Protein AF-A0A068NMD2-F1 (afdb_monomer_lite)

Sequence (84 aa):
MRKGVFINVMVVVGAVVAGIAASQRPWHVLREQRDRTSDQVAAMRRSEARREELLRQEIRSKSSIGIEERARGEGWLPPGEKRL

Secondary structure (DSSP, 8-state):
--HHHHHHHHHHHHHHHHHHHHHHHHHHHHHHHHHHHHHHHHHHHHHHHHHHHHHHHHHHHHSHHHHHHHHHHTT---TT----

pLDDT: mean 86.29, std 7.77, range [57.66, 95.25]

Radius of gyration: 34.84 Å; chains: 1; bounding box: 68×18×99 Å

Organism: NCBI:txid661478

Foldseek 3Di:
DPPVVVVVVVVVVVVVVVVVVVVVVVVVVVVVVVVVVVVVVVVVVVVVVVVVVVVVVVCCCPDPVNVVVVCVVVVDDPVPDDDD

Structure (mmCIF, N/CA/C/O backbone):
data_AF-A0A068NMD2-F1
#
_entry.id   AF-A0A068NMD2-F1
#
loop_
_atom_site.group_PDB
_atom_site.id
_atom_site.type_symbol
_atom_site.label_atom_id
_atom_site.label_alt_id
_atom_site.label_comp_id
_atom_site.label_asym_id
_atom_site.label_entity_id
_atom_site.label_seq_id
_atom_site.pdbx_PDB_ins_code
_atom_site.Cartn_x
_atom_site.Cartn_y
_atom_site.Cartn_z
_atom_site.occupancy
_atom_site.B_iso_or_equiv
_atom_site.auth_seq_id
_atom_site.auth_comp_id
_atom_site.auth_asym_id
_ato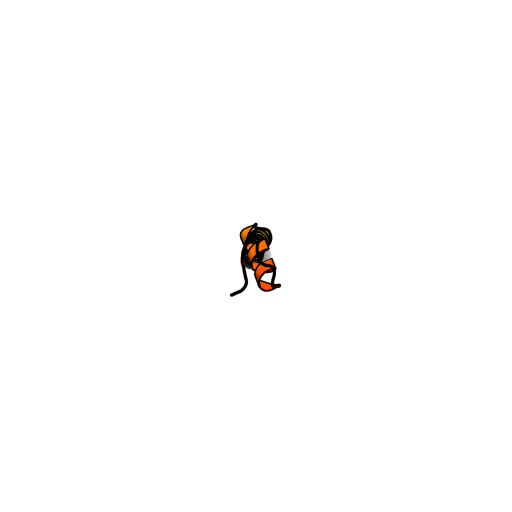m_site.auth_atom_id
_atom_site.pdbx_PDB_model_num
ATOM 1 N N . MET A 1 1 ? 25.199 0.415 -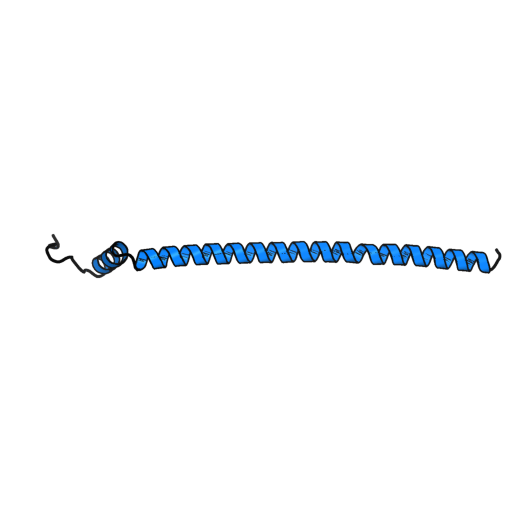53.867 1.00 57.66 1 MET A N 1
ATOM 2 C CA . MET A 1 1 ? 25.030 1.083 -52.553 1.00 57.66 1 MET A CA 1
ATOM 3 C C . MET A 1 1 ? 26.396 1.270 -51.902 1.00 57.66 1 MET A C 1
ATOM 5 O O . MET A 1 1 ? 27.123 0.295 -51.768 1.00 57.66 1 MET A O 1
ATOM 9 N N . ARG A 1 2 ? 26.785 2.501 -51.539 1.00 74.06 2 ARG A N 1
ATOM 10 C CA . ARG A 1 2 ? 28.038 2.754 -50.800 1.00 74.06 2 ARG A CA 1
ATOM 11 C C . ARG A 1 2 ? 27.919 2.128 -49.405 1.00 74.06 2 ARG A C 1
ATOM 13 O O . ARG A 1 2 ? 26.955 2.424 -48.705 1.00 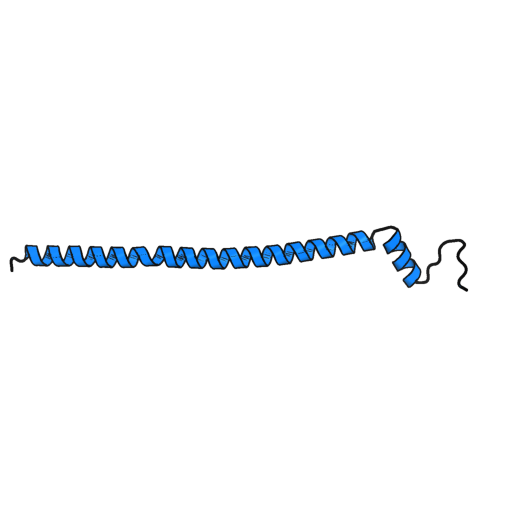74.06 2 ARG A O 1
ATOM 20 N N . LYS A 1 3 ? 28.883 1.289 -49.003 1.00 75.31 3 LYS A N 1
ATOM 21 C CA . LYS A 1 3 ? 28.885 0.535 -47.728 1.00 75.31 3 LYS A CA 1
ATOM 22 C C . LYS A 1 3 ? 28.544 1.396 -46.495 1.00 75.31 3 LYS A C 1
ATOM 24 O O . LYS A 1 3 ? 27.850 0.922 -45.605 1.00 75.31 3 LYS A O 1
ATOM 29 N N . GLY A 1 4 ? 28.938 2.673 -46.482 1.00 80.38 4 GLY A N 1
ATOM 30 C CA . GLY A 1 4 ? 28.615 3.607 -45.393 1.00 80.38 4 GLY A CA 1
ATOM 31 C C . GLY A 1 4 ? 27.121 3.926 -45.231 1.00 80.38 4 GLY A C 1
ATOM 32 O O . GLY A 1 4 ? 26.657 4.106 -44.112 1.00 80.38 4 GLY A O 1
ATOM 33 N N . VAL A 1 5 ? 26.339 3.924 -46.316 1.00 86.25 5 VAL A N 1
ATOM 34 C CA . VAL A 1 5 ? 24.885 4.171 -46.244 1.00 86.25 5 VAL A CA 1
ATOM 35 C C . VAL A 1 5 ? 24.174 2.999 -45.569 1.00 86.25 5 VAL A C 1
ATOM 37 O O . VAL A 1 5 ? 23.283 3.205 -44.755 1.00 86.25 5 VAL A O 1
ATOM 40 N N . PHE A 1 6 ? 24.604 1.768 -45.855 1.00 89.06 6 PHE A N 1
ATOM 41 C CA . PHE A 1 6 ? 24.028 0.567 -45.249 1.00 89.06 6 PHE A CA 1
ATOM 42 C C . PHE A 1 6 ? 24.262 0.514 -43.732 1.00 89.06 6 PHE A C 1
ATOM 44 O O . PHE A 1 6 ? 23.338 0.227 -42.977 1.00 89.06 6 PHE A O 1
ATOM 51 N N . ILE A 1 7 ? 25.474 0.856 -43.281 1.00 90.44 7 ILE A N 1
ATOM 52 C CA . ILE A 1 7 ? 25.813 0.892 -41.851 1.00 90.44 7 ILE A CA 1
ATOM 53 C C . ILE A 1 7 ? 24.981 1.955 -41.125 1.00 90.44 7 ILE A C 1
ATOM 55 O O . ILE A 1 7 ? 24.397 1.657 -40.088 1.00 90.44 7 ILE A O 1
ATOM 59 N N . ASN A 1 8 ? 24.849 3.157 -41.694 1.00 91.25 8 ASN A N 1
ATOM 60 C CA . ASN A 1 8 ? 24.023 4.208 -41.094 1.00 91.25 8 ASN A CA 1
ATOM 61 C C . ASN A 1 8 ? 22.558 3.782 -40.958 1.00 91.25 8 ASN A C 1
ATOM 63 O O . ASN A 1 8 ? 21.956 3.995 -39.909 1.00 91.25 8 ASN A O 1
ATOM 67 N N . VAL A 1 9 ? 21.994 3.131 -41.979 1.00 92.88 9 VAL A N 1
ATOM 68 C CA . VAL A 1 9 ? 20.620 2.613 -41.915 1.00 92.88 9 VAL A CA 1
ATOM 69 C C . VAL A 1 9 ? 20.477 1.568 -40.806 1.00 92.88 9 VAL A C 1
ATOM 71 O O . VAL A 1 9 ? 19.536 1.648 -40.020 1.00 92.88 9 VAL A O 1
ATOM 74 N N . MET A 1 10 ? 21.423 0.632 -40.681 1.00 93.06 10 MET A N 1
ATOM 75 C CA . MET A 1 10 ? 21.406 -0.375 -39.611 1.00 93.06 10 MET A CA 1
ATOM 76 C C . MET A 1 10 ? 21.483 0.252 -38.213 1.00 93.06 10 MET A C 1
ATOM 78 O O . MET A 1 10 ? 20.745 -0.160 -37.319 1.00 93.06 10 MET A O 1
ATOM 82 N N . VAL A 1 11 ? 22.322 1.274 -38.025 1.00 93.00 11 VAL A N 1
ATOM 83 C CA . VAL A 1 11 ? 22.452 1.983 -36.742 1.00 93.00 11 VAL A CA 1
ATOM 84 C C . VAL A 1 11 ? 21.157 2.710 -36.377 1.00 93.00 11 VAL A C 1
ATOM 86 O O . VAL A 1 11 ? 20.694 2.597 -35.244 1.00 93.00 11 VAL A O 1
ATOM 89 N N . VAL A 1 12 ? 20.537 3.411 -37.330 1.00 94.12 12 VAL A N 1
ATOM 90 C CA . VAL A 1 12 ? 19.269 4.124 -37.099 1.00 94.12 12 VAL A CA 1
ATOM 91 C C . VAL A 1 12 ? 18.155 3.137 -36.749 1.00 94.12 12 VAL A C 1
ATOM 93 O O . VAL A 1 12 ? 17.449 3.342 -35.763 1.00 94.12 12 VAL A O 1
ATOM 96 N N . VAL A 1 13 ? 18.024 2.036 -37.491 1.00 93.69 13 VAL A N 1
ATOM 97 C CA . VAL A 1 13 ? 17.017 1.003 -37.196 1.00 93.69 13 VAL A CA 1
ATOM 98 C C . VAL A 1 13 ? 17.248 0.395 -35.810 1.00 93.69 13 VAL A C 1
ATOM 100 O O . VAL A 1 13 ? 16.302 0.272 -35.032 1.00 93.69 13 VAL A O 1
ATOM 103 N N . GLY A 1 14 ? 18.499 0.086 -35.459 1.00 93.69 14 GLY A N 1
ATOM 104 C CA . GLY A 1 14 ? 18.853 -0.420 -34.133 1.00 93.69 14 GLY A CA 1
ATOM 105 C C . GLY A 1 14 ? 18.485 0.550 -33.007 1.00 93.69 14 GLY A C 1
ATOM 106 O O . GLY A 1 14 ? 17.902 0.135 -32.006 1.00 93.69 14 GLY A O 1
ATOM 107 N N . ALA A 1 15 ? 18.751 1.847 -33.188 1.00 92.44 15 ALA A N 1
ATOM 108 C CA . ALA A 1 15 ? 18.408 2.881 -32.213 1.00 92.44 15 ALA A CA 1
ATOM 109 C C . ALA A 1 15 ? 16.889 3.023 -32.017 1.00 92.44 15 ALA A C 1
ATOM 111 O O . ALA A 1 15 ? 16.426 3.150 -30.883 1.00 92.44 15 ALA A O 1
ATOM 112 N N . VAL A 1 16 ? 16.104 2.943 -33.096 1.00 92.19 16 VAL A N 1
ATOM 113 C CA . VAL A 1 16 ? 14.635 2.999 -33.026 1.00 92.19 16 VAL A CA 1
ATOM 114 C C . VAL A 1 16 ? 14.079 1.793 -32.267 1.00 92.19 16 VAL A C 1
ATOM 116 O O . VAL A 1 16 ? 13.264 1.962 -31.361 1.00 92.19 16 VAL A O 1
ATOM 119 N N . VAL A 1 17 ? 14.552 0.582 -32.574 1.00 89.75 17 VAL A N 1
ATOM 120 C CA . VAL A 1 17 ? 14.112 -0.642 -31.881 1.00 89.75 17 VAL A CA 1
ATOM 121 C C . VAL A 1 17 ? 14.484 -0.600 -30.399 1.00 89.75 17 VAL A C 1
ATOM 123 O O . VAL A 1 17 ? 13.645 -0.894 -29.547 1.00 89.75 17 VAL A O 1
ATOM 126 N N . ALA A 1 18 ? 15.710 -0.180 -30.075 1.00 86.81 18 ALA A N 1
ATOM 127 C CA . ALA A 1 18 ? 16.158 -0.037 -28.694 1.00 86.81 18 ALA A CA 1
ATOM 128 C C . ALA A 1 18 ? 15.331 1.008 -27.927 1.00 86.81 18 ALA A C 1
ATOM 130 O O . ALA A 1 18 ? 14.936 0.755 -26.790 1.00 86.81 18 ALA A O 1
ATOM 131 N N . GLY A 1 19 ? 15.008 2.145 -28.553 1.00 86.38 19 GLY A N 1
ATOM 132 C CA . GLY A 1 19 ? 14.164 3.184 -27.960 1.00 86.38 19 GLY A CA 1
ATOM 133 C C . GLY A 1 19 ? 12.736 2.708 -27.676 1.00 86.38 19 GLY A C 1
ATOM 134 O O . GLY A 1 19 ? 12.201 2.968 -26.599 1.00 86.38 19 GLY A O 1
ATOM 135 N N . ILE A 1 20 ? 12.134 1.951 -28.599 1.00 85.44 20 ILE A N 1
ATOM 136 C CA . ILE A 1 20 ? 10.794 1.371 -28.413 1.00 85.44 20 ILE A CA 1
ATOM 137 C C . ILE A 1 20 ? 10.809 0.309 -27.307 1.00 85.44 20 ILE A C 1
ATOM 139 O O . ILE A 1 20 ? 9.945 0.310 -26.433 1.00 85.44 20 ILE A O 1
ATOM 143 N N . ALA A 1 21 ? 11.802 -0.581 -27.294 1.00 82.44 21 ALA A N 1
ATOM 144 C CA . ALA A 1 21 ? 11.917 -1.598 -26.251 1.00 82.44 21 ALA A CA 1
ATOM 145 C C . ALA A 1 21 ? 12.150 -0.972 -24.862 1.00 82.44 21 ALA A C 1
ATOM 147 O O . ALA A 1 21 ? 11.576 -1.417 -23.864 1.00 82.44 21 ALA A O 1
ATOM 148 N N . ALA A 1 22 ? 12.956 0.090 -24.794 1.00 81.19 22 ALA A N 1
ATOM 149 C CA . ALA A 1 22 ? 13.207 0.826 -23.563 1.00 81.19 22 ALA A CA 1
ATOM 150 C C . ALA A 1 22 ? 11.962 1.571 -23.056 1.00 81.19 22 ALA A C 1
ATOM 152 O O . ALA A 1 22 ? 11.795 1.691 -21.845 1.00 81.19 22 ALA A O 1
ATOM 153 N N . SER A 1 23 ? 11.069 2.028 -23.941 1.00 83.69 23 SER A N 1
ATOM 154 C CA . SER A 1 23 ? 9.865 2.770 -23.544 1.00 83.69 23 SER A CA 1
ATOM 155 C C . SER A 1 23 ? 8.745 1.882 -22.996 1.00 83.69 23 SER A C 1
ATOM 157 O O . SER A 1 23 ? 7.948 2.350 -22.188 1.00 83.69 23 SER A O 1
ATOM 159 N N . GLN A 1 24 ? 8.697 0.595 -23.353 1.00 80.62 24 GLN A N 1
ATOM 160 C CA . GLN A 1 24 ? 7.654 -0.328 -22.881 1.00 80.62 24 GLN A CA 1
ATOM 161 C C . GLN A 1 24 ? 7.809 -0.724 -21.403 1.00 80.62 24 GLN A C 1
ATOM 163 O O . GLN A 1 24 ? 6.817 -0.820 -20.677 1.00 80.62 24 GLN A O 1
ATOM 168 N N . ARG A 1 25 ? 9.047 -0.934 -20.932 1.00 80.75 25 ARG A N 1
ATOM 169 C CA . ARG A 1 25 ? 9.324 -1.357 -19.545 1.00 80.75 25 ARG A CA 1
ATOM 170 C C . ARG A 1 25 ? 8.801 -0.373 -18.484 1.00 80.75 25 ARG A C 1
ATOM 172 O O . ARG A 1 25 ? 8.145 -0.841 -17.556 1.00 80.75 25 ARG A O 1
ATOM 179 N N . PRO A 1 26 ? 9.016 0.952 -18.597 1.00 81.06 26 PRO A N 1
ATOM 180 C CA . PRO A 1 26 ? 8.492 1.928 -17.643 1.00 81.06 26 PRO A CA 1
ATOM 181 C C . PRO A 1 26 ? 6.976 1.857 -17.464 1.00 81.06 26 PRO A C 1
ATOM 183 O O . PRO A 1 26 ? 6.496 1.899 -16.336 1.00 81.06 26 PRO A O 1
ATOM 186 N N . TRP A 1 27 ? 6.218 1.698 -18.553 1.00 83.62 27 TRP A N 1
ATOM 187 C CA . TRP A 1 27 ? 4.757 1.603 -18.483 1.00 83.62 27 TRP A CA 1
ATOM 188 C C . TRP A 1 27 ? 4.292 0.339 -17.771 1.00 83.62 27 TRP A C 1
ATOM 190 O O . TRP A 1 27 ? 3.336 0.382 -16.997 1.00 83.62 27 TRP A O 1
ATOM 200 N N . HIS A 1 28 ? 4.987 -0.775 -18.000 1.00 84.31 28 HIS A N 1
ATOM 201 C CA . HIS A 1 28 ? 4.699 -2.024 -17.310 1.00 84.31 28 HIS A CA 1
ATOM 202 C C . HIS A 1 28 ? 4.982 -1.913 -15.806 1.00 84.31 28 HIS A C 1
ATOM 204 O O . HIS A 1 28 ? 4.117 -2.232 -14.996 1.00 84.31 28 HIS A O 1
ATOM 210 N N . VAL A 1 29 ? 6.144 -1.364 -15.439 1.00 88.00 29 VAL A N 1
ATOM 211 C CA . VAL A 1 29 ? 6.528 -1.137 -14.037 1.00 88.00 29 VAL A CA 1
ATOM 212 C C . VAL A 1 29 ? 5.562 -0.176 -13.347 1.00 88.00 29 VAL A C 1
ATOM 214 O O . VAL A 1 29 ? 5.138 -0.434 -12.226 1.00 88.00 29 VAL A O 1
ATOM 217 N N . LEU A 1 30 ? 5.166 0.911 -14.012 1.00 88.44 30 LEU A N 1
ATOM 218 C CA . LEU A 1 30 ? 4.212 1.871 -13.459 1.00 88.44 30 LEU A CA 1
ATOM 219 C C . LEU A 1 30 ? 2.851 1.222 -13.183 1.00 88.44 30 LEU A C 1
ATOM 221 O O . LEU A 1 30 ? 2.236 1.487 -12.149 1.00 88.44 30 LEU A O 1
ATOM 225 N N . ARG A 1 31 ? 2.374 0.374 -14.102 1.00 90.56 31 ARG A N 1
ATOM 226 C CA . ARG A 1 31 ? 1.122 -0.366 -13.924 1.00 90.56 31 ARG A CA 1
ATOM 227 C C . ARG A 1 31 ? 1.221 -1.337 -12.751 1.00 90.56 31 ARG A C 1
ATOM 229 O O . ARG A 1 31 ? 0.371 -1.307 -11.873 1.00 90.56 31 ARG A O 1
ATOM 236 N N . GLU A 1 32 ? 2.296 -2.113 -12.690 1.00 90.50 32 GLU A N 1
ATOM 237 C CA . GLU A 1 32 ? 2.526 -3.063 -11.604 1.00 90.50 32 GLU A CA 1
ATOM 238 C C . GLU A 1 32 ? 2.634 -2.371 -10.235 1.00 90.50 32 GLU A C 1
ATOM 240 O O . GLU A 1 32 ? 2.066 -2.837 -9.248 1.00 90.50 32 GLU A O 1
ATOM 245 N N . GLN A 1 33 ? 3.316 -1.224 -10.161 1.00 90.06 33 GLN A N 1
ATOM 246 C CA . GLN A 1 33 ? 3.394 -0.433 -8.933 1.00 90.06 33 GLN A CA 1
ATOM 247 C C . GLN A 1 33 ? 2.028 0.103 -8.506 1.00 90.06 33 GLN A C 1
ATOM 249 O O . GLN A 1 33 ? 1.711 0.078 -7.315 1.00 90.06 33 GLN A O 1
ATOM 254 N N . ARG A 1 34 ? 1.207 0.568 -9.454 1.00 91.62 34 ARG A N 1
ATOM 255 C CA . ARG A 1 34 ? -0.164 1.012 -9.171 1.00 91.62 34 ARG A CA 1
ATOM 256 C C . ARG A 1 34 ? -1.019 -0.114 -8.607 1.00 91.62 34 ARG A C 1
ATOM 258 O O . ARG A 1 34 ? -1.650 0.093 -7.573 1.00 91.62 34 ARG A O 1
ATOM 265 N N . ASP A 1 35 ? -0.984 -1.282 -9.236 1.00 91.50 35 ASP A N 1
ATOM 266 C CA . ASP A 1 35 ? -1.772 -2.440 -8.813 1.00 91.50 35 ASP A CA 1
ATOM 267 C C . ASP A 1 35 ? -1.360 -2.867 -7.392 1.00 91.50 35 ASP A C 1
ATOM 269 O O . ASP A 1 35 ? -2.191 -2.875 -6.482 1.00 91.50 35 ASP A O 1
ATOM 273 N N . ARG A 1 36 ? -0.053 -3.039 -7.140 1.00 91.31 36 ARG A N 1
ATOM 274 C CA . ARG A 1 36 ? 0.472 -3.371 -5.801 1.00 91.31 36 ARG A CA 1
ATOM 275 C C . ARG A 1 36 ? 0.120 -2.326 -4.740 1.00 91.31 36 ARG A C 1
ATOM 277 O O . ARG A 1 36 ? -0.209 -2.682 -3.611 1.00 91.31 36 ARG A O 1
ATOM 284 N N . THR A 1 37 ? 0.185 -1.040 -5.084 1.00 92.06 37 THR A N 1
ATOM 285 C CA . THR A 1 37 ? -0.164 0.046 -4.154 1.00 92.06 37 THR A CA 1
ATOM 286 C C . THR A 1 37 ? -1.651 0.001 -3.817 1.00 92.06 37 THR A C 1
ATOM 288 O O . THR A 1 37 ? -2.027 0.154 -2.657 1.00 92.06 37 THR A O 1
ATOM 291 N N . SER A 1 38 ? -2.505 -0.247 -4.812 1.00 93.06 38 SER A N 1
ATOM 292 C CA . SER A 1 38 ? -3.949 -0.348 -4.608 1.00 93.06 38 SER A CA 1
ATOM 293 C C . SER A 1 38 ? -4.317 -1.517 -3.687 1.00 93.06 38 SER A C 1
ATOM 295 O O . SER A 1 38 ? -5.105 -1.333 -2.755 1.00 93.06 38 SER A O 1
ATOM 297 N N . ASP A 1 39 ? -3.659 -2.667 -3.854 1.00 93.38 39 ASP A N 1
ATOM 298 C CA . ASP A 1 39 ? -3.851 -3.843 -3.005 1.00 93.38 39 ASP A CA 1
ATOM 299 C C . ASP A 1 39 ? -3.409 -3.585 -1.563 1.00 93.38 39 ASP A C 1
ATOM 301 O O . ASP A 1 39 ? -4.117 -3.938 -0.615 1.00 93.38 39 ASP A O 1
ATOM 305 N N . GLN A 1 40 ? -2.265 -2.919 -1.380 1.00 92.62 40 GLN A N 1
ATOM 306 C CA . GLN A 1 40 ? -1.765 -2.546 -0.056 1.00 92.62 40 GLN A CA 1
ATOM 307 C C . GLN A 1 40 ? -2.699 -1.560 0.648 1.00 92.62 40 GLN A C 1
ATOM 309 O O . GLN A 1 40 ? -3.031 -1.760 1.817 1.00 92.62 40 GLN A O 1
ATOM 314 N N . VAL A 1 41 ? -3.189 -0.5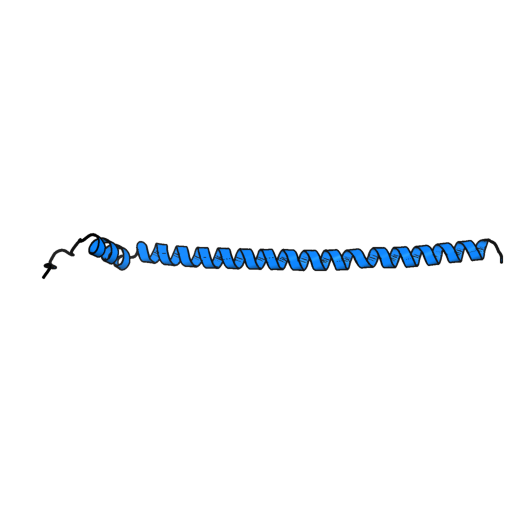40 -0.060 1.00 94.62 41 VAL A N 1
ATOM 315 C CA . VAL A 1 41 ? -4.159 0.419 0.489 1.00 94.62 41 VAL A CA 1
ATOM 316 C C . VAL A 1 41 ? -5.461 -0.288 0.869 1.00 94.62 41 VAL A C 1
ATOM 318 O O . VAL A 1 41 ? -6.008 -0.040 1.944 1.00 94.62 41 VAL A O 1
ATOM 321 N N . ALA A 1 42 ? -5.953 -1.204 0.035 1.00 94.19 42 ALA A N 1
ATOM 322 C CA . ALA A 1 42 ? -7.154 -1.978 0.335 1.00 94.19 42 ALA A CA 1
ATOM 323 C C . ALA A 1 42 ? -6.960 -2.922 1.535 1.00 94.19 42 ALA A C 1
ATOM 325 O O . ALA A 1 42 ? -7.876 -3.106 2.341 1.00 94.19 42 ALA A O 1
ATOM 326 N N . ALA A 1 43 ? -5.785 -3.536 1.679 1.00 92.81 43 ALA A N 1
ATOM 327 C CA . ALA A 1 43 ? -5.446 -4.353 2.841 1.00 92.81 43 ALA A CA 1
ATOM 328 C C . ALA A 1 43 ? -5.371 -3.512 4.126 1.00 92.81 43 ALA A C 1
ATOM 330 O O . ALA A 1 43 ? -5.952 -3.901 5.139 1.00 92.81 43 ALA A O 1
ATOM 331 N N . MET A 1 44 ? -4.736 -2.340 4.062 1.00 95.25 44 MET A N 1
ATOM 332 C CA . MET A 1 44 ? -4.618 -1.412 5.188 1.00 95.25 44 MET A CA 1
ATOM 333 C C . MET A 1 44 ? -5.984 -0.896 5.645 1.00 95.25 44 MET A C 1
ATOM 335 O O . MET A 1 44 ? -6.314 -0.980 6.820 1.00 95.25 44 MET A O 1
ATOM 339 N N . ARG A 1 45 ? -6.848 -0.464 4.721 1.00 94.19 45 ARG A N 1
ATOM 340 C CA . ARG A 1 45 ? -8.206 -0.015 5.077 1.00 94.19 45 ARG A CA 1
ATOM 341 C C . ARG A 1 45 ? -9.020 -1.108 5.768 1.00 94.19 45 ARG A C 1
ATOM 343 O O . ARG A 1 45 ? -9.762 -0.832 6.706 1.00 94.19 45 ARG A O 1
ATOM 350 N N . ARG A 1 46 ? -8.875 -2.365 5.330 1.00 94.12 46 ARG A N 1
ATOM 351 C CA . ARG A 1 46 ? -9.534 -3.512 5.976 1.00 94.12 46 ARG A CA 1
ATOM 352 C C . ARG A 1 46 ? -9.000 -3.763 7.386 1.00 94.12 46 ARG A C 1
ATOM 354 O O . ARG A 1 46 ? -9.788 -4.096 8.271 1.00 94.12 46 ARG A O 1
ATOM 361 N N . SER A 1 47 ? -7.693 -3.615 7.610 1.00 92.44 47 SER A N 1
ATOM 362 C CA . SER A 1 47 ? -7.109 -3.790 8.943 1.00 92.44 47 SER A CA 1
ATOM 363 C C . SER A 1 47 ? -7.468 -2.640 9.885 1.00 92.44 47 SER A C 1
ATOM 365 O O . SER A 1 47 ? -7.789 -2.895 11.044 1.00 92.44 47 SER A O 1
ATOM 367 N N . GLU A 1 48 ? -7.506 -1.404 9.388 1.00 92.56 48 GLU A N 1
ATOM 368 C CA . GLU A 1 48 ? -7.951 -0.225 10.137 1.00 92.56 48 GLU A CA 1
ATOM 369 C C . GLU A 1 48 ? -9.412 -0.349 10.568 1.00 92.56 48 GLU A C 1
ATOM 371 O O . GLU A 1 48 ? -9.701 -0.222 11.756 1.00 92.56 48 GLU A O 1
ATOM 376 N N . ALA A 1 49 ? -10.317 -0.703 9.649 1.00 94.44 49 ALA A N 1
ATOM 377 C CA . ALA A 1 49 ? -11.729 -0.909 9.972 1.00 94.44 49 ALA A CA 1
ATOM 378 C C . ALA A 1 49 ? -11.920 -2.003 11.035 1.00 94.44 49 ALA A C 1
ATOM 380 O O . ALA A 1 49 ? -12.702 -1.851 11.973 1.00 94.44 49 ALA A O 1
ATOM 381 N N . ARG A 1 50 ? -11.162 -3.104 10.933 1.00 92.19 50 ARG A N 1
ATOM 382 C CA . ARG A 1 50 ? -11.212 -4.181 11.928 1.00 92.19 50 ARG A CA 1
ATOM 383 C C . ARG A 1 50 ? -10.660 -3.740 13.281 1.00 92.19 50 ARG A C 1
ATOM 385 O O . ARG A 1 50 ? -11.206 -4.126 14.309 1.00 92.19 50 ARG A O 1
ATOM 392 N N . ARG A 1 51 ? -9.592 -2.942 13.293 1.00 93.44 51 ARG A N 1
ATOM 393 C CA . ARG A 1 51 ? -9.025 -2.380 14.522 1.00 93.44 51 ARG A CA 1
ATOM 394 C C . ARG A 1 51 ? -10.013 -1.438 15.198 1.00 93.44 51 ARG A C 1
ATOM 396 O O . ARG A 1 51 ? -10.167 -1.516 16.411 1.00 93.44 51 ARG A O 1
ATOM 403 N N . GLU A 1 52 ? -10.684 -0.586 14.430 1.00 94.19 52 GLU A N 1
ATOM 404 C CA . GLU A 1 52 ? -11.698 0.326 14.953 1.00 94.19 52 GLU A CA 1
ATOM 405 C C . GLU A 1 52 ? -12.874 -0.440 15.571 1.00 94.19 52 GLU A C 1
ATOM 407 O O . GLU A 1 52 ? -13.295 -0.126 16.682 1.00 94.19 52 GLU A O 1
ATOM 412 N N . GLU A 1 53 ? -13.353 -1.491 14.904 1.00 93.25 53 GLU A N 1
ATOM 413 C CA . GLU A 1 53 ? -14.423 -2.341 15.429 1.00 93.25 53 GLU A CA 1
ATOM 414 C C . GLU A 1 53 ? -14.022 -3.028 16.742 1.00 93.25 53 GLU A C 1
ATOM 416 O O . GLU A 1 53 ? -14.761 -2.972 17.724 1.00 93.25 53 GLU A O 1
ATOM 421 N N . LEU A 1 54 ? -12.820 -3.608 16.804 1.00 92.06 54 LEU A N 1
ATOM 422 C CA . LEU A 1 54 ? -12.302 -4.211 18.036 1.00 92.06 54 LEU A CA 1
ATOM 423 C C . LEU A 1 54 ? -12.183 -3.184 19.166 1.00 92.06 54 LEU A C 1
ATOM 425 O O . LEU A 1 54 ? -12.538 -3.480 20.303 1.00 92.06 54 LEU A O 1
ATOM 429 N N . LEU A 1 55 ? -11.741 -1.966 18.852 1.00 93.62 55 LEU A N 1
ATOM 430 C CA . LEU A 1 55 ? -11.619 -0.894 19.833 1.00 93.62 55 LEU A CA 1
ATOM 431 C C . LEU A 1 55 ? -12.995 -0.465 20.365 1.00 93.62 55 LEU A C 1
ATOM 433 O O . LEU A 1 55 ? -13.160 -0.270 21.567 1.00 93.62 55 LEU A O 1
ATOM 437 N N . ARG A 1 56 ? -14.011 -0.379 19.496 1.00 90.00 56 ARG A N 1
ATOM 438 C CA . ARG A 1 56 ? -15.400 -0.105 19.902 1.00 90.00 56 ARG A CA 1
ATOM 439 C C . ARG A 1 56 ? -15.954 -1.208 20.801 1.00 90.00 56 ARG A C 1
ATOM 441 O O . ARG A 1 56 ? -16.607 -0.899 21.799 1.00 90.00 56 ARG A O 1
ATOM 448 N N . GLN A 1 57 ? -15.691 -2.474 20.477 1.00 88.19 57 GLN A N 1
ATOM 449 C CA . GLN A 1 57 ? -16.097 -3.615 21.303 1.00 88.19 57 GLN A CA 1
ATOM 450 C C . GLN A 1 57 ? -15.400 -3.602 22.664 1.00 88.19 57 GLN A C 1
ATOM 452 O O . GLN A 1 57 ? -16.052 -3.793 23.690 1.00 88.19 57 GLN A O 1
ATOM 457 N N . GLU A 1 58 ? -14.100 -3.311 22.693 1.00 89.69 58 GLU A N 1
ATOM 458 C CA . GLU A 1 58 ? -13.328 -3.211 23.927 1.00 89.69 58 GLU A CA 1
ATOM 459 C C . GLU A 1 58 ? -13.851 -2.078 24.817 1.00 89.69 58 GLU A C 1
ATOM 461 O O . GLU A 1 58 ? -14.148 -2.312 25.990 1.00 89.69 58 GLU A O 1
ATOM 466 N N . ILE A 1 59 ? -14.051 -0.880 24.258 1.00 88.94 59 ILE A N 1
ATOM 467 C CA . ILE A 1 59 ? -14.621 0.265 24.982 1.00 88.94 59 ILE A CA 1
ATOM 468 C C . ILE A 1 59 ? -16.002 -0.086 25.535 1.00 88.94 59 ILE A C 1
ATOM 470 O O . ILE A 1 59 ? -16.272 0.172 26.707 1.00 88.94 59 ILE A O 1
ATOM 474 N N . ARG A 1 60 ? -16.867 -0.719 24.731 1.00 85.06 60 ARG A N 1
ATOM 475 C CA . ARG A 1 60 ? -18.192 -1.153 25.188 1.00 85.06 60 ARG A CA 1
ATOM 476 C C . ARG A 1 60 ? -18.082 -2.138 26.348 1.00 85.06 60 ARG A C 1
ATOM 478 O O . ARG A 1 60 ? -18.737 -1.935 27.363 1.00 85.06 60 ARG A O 1
ATOM 485 N N . SER A 1 61 ? -17.217 -3.144 26.237 1.00 83.44 61 SER A N 1
ATOM 486 C CA . SER A 1 61 ? -17.022 -4.159 27.281 1.00 83.44 61 SER A CA 1
ATOM 487 C C . SER A 1 61 ? -16.454 -3.599 28.588 1.00 83.44 61 SER A C 1
ATOM 489 O O . SER A 1 61 ? -16.739 -4.135 29.654 1.00 83.44 61 SER A O 1
ATOM 491 N N . LYS A 1 62 ? -15.665 -2.521 28.511 1.00 85.31 62 LYS A N 1
ATOM 492 C CA . LYS A 1 62 ? -15.072 -1.838 29.669 1.00 85.31 62 LYS A CA 1
ATOM 493 C C . LYS A 1 62 ? -15.936 -0.698 30.208 1.00 85.31 62 LYS A C 1
ATOM 495 O O . LYS A 1 62 ? -15.612 -0.142 31.253 1.00 85.31 62 LYS A O 1
ATOM 500 N N . SER A 1 63 ? -16.996 -0.314 29.501 1.00 88.00 63 SER A N 1
ATOM 501 C CA . SER A 1 63 ? -17.933 0.699 29.982 1.00 88.00 63 SER A CA 1
ATOM 502 C C . SER A 1 63 ? -18.678 0.190 31.217 1.00 88.00 63 SER A C 1
ATOM 504 O O . SER A 1 63 ? -18.896 -1.012 31.354 1.00 88.00 63 SER A O 1
ATOM 506 N N . SER A 1 64 ? -19.099 1.093 32.106 1.00 82.31 64 SER A N 1
ATOM 507 C CA . SER A 1 64 ? -19.882 0.731 33.298 1.00 82.31 64 SER A CA 1
ATOM 508 C C . SER A 1 64 ? -21.127 -0.086 32.940 1.00 82.31 64 SER A C 1
ATOM 510 O O . SER A 1 64 ? -21.392 -1.096 33.581 1.00 82.31 64 SER A O 1
ATOM 512 N N . ILE A 1 65 ? -21.817 0.300 31.862 1.00 83.06 65 ILE A N 1
ATOM 513 C CA . ILE A 1 65 ? -22.983 -0.410 31.324 1.00 83.06 65 ILE A CA 1
ATOM 514 C C . ILE A 1 65 ? -22.597 -1.813 30.844 1.00 83.06 65 ILE A C 1
ATOM 516 O O . ILE A 1 65 ? -23.254 -2.778 31.205 1.00 83.06 65 ILE A O 1
ATOM 520 N N . GLY A 1 66 ? -21.517 -1.958 30.071 1.00 80.00 66 GLY A N 1
ATOM 521 C CA . GLY A 1 66 ? -21.090 -3.268 29.566 1.00 80.00 66 GLY A CA 1
ATOM 522 C C . GLY A 1 66 ? -20.588 -4.213 30.662 1.00 80.00 66 GLY A C 1
ATOM 523 O O . GLY A 1 66 ? -20.813 -5.420 30.587 1.00 80.00 66 GLY A O 1
ATOM 524 N N . ILE A 1 67 ? -19.945 -3.672 31.700 1.00 84.69 67 ILE A N 1
ATOM 525 C CA . ILE A 1 67 ? -19.559 -4.425 32.899 1.00 84.69 67 ILE A CA 1
ATOM 526 C C . ILE A 1 67 ? -20.811 -4.894 33.644 1.00 84.69 67 ILE A C 1
ATOM 528 O O . ILE A 1 67 ? -20.884 -6.054 34.041 1.00 84.69 67 ILE A O 1
ATOM 532 N N . GLU A 1 68 ? -21.802 -4.018 33.800 1.00 82.38 68 GLU A N 1
ATOM 533 C CA . GLU A 1 68 ? -23.063 -4.344 34.460 1.00 82.38 68 GLU A CA 1
ATOM 534 C C . GLU A 1 68 ? -23.880 -5.377 33.671 1.00 82.38 68 GLU A C 1
ATOM 536 O O . GLU A 1 68 ? -24.344 -6.352 34.253 1.00 82.38 68 GLU A O 1
ATOM 541 N N . GLU A 1 69 ? -24.011 -5.231 32.350 1.00 82.88 69 GLU A N 1
ATOM 542 C CA . GLU A 1 69 ? -24.668 -6.211 31.474 1.00 82.88 69 GLU A CA 1
ATOM 543 C C . GLU A 1 69 ? -23.990 -7.583 31.552 1.00 82.88 69 GLU A C 1
ATOM 545 O O . GLU A 1 69 ? -24.668 -8.608 31.658 1.00 82.88 69 GLU A O 1
ATOM 550 N N . ARG A 1 70 ? -22.650 -7.612 31.553 1.00 84.12 70 ARG A N 1
ATOM 551 C CA . ARG A 1 70 ? -21.881 -8.848 31.726 1.00 84.12 70 ARG A CA 1
ATOM 552 C C . ARG A 1 70 ? -22.140 -9.477 33.091 1.00 84.12 70 ARG A C 1
ATOM 554 O O . ARG A 1 70 ? -22.436 -10.666 33.163 1.00 84.12 70 ARG A O 1
ATOM 561 N N . ALA A 1 71 ? -22.076 -8.678 34.153 1.00 83.62 71 ALA A N 1
ATOM 562 C CA . ALA A 1 71 ? -22.335 -9.133 35.510 1.00 83.62 71 ALA A CA 1
ATOM 563 C C . ALA A 1 71 ? -23.769 -9.681 35.641 1.00 83.62 71 ALA A C 1
ATOM 565 O O . ALA A 1 71 ? -23.958 -10.773 36.176 1.00 83.62 71 ALA A O 1
ATOM 566 N N . ARG A 1 72 ? -24.776 -8.996 35.079 1.00 83.12 72 ARG A N 1
ATOM 567 C CA . ARG A 1 72 ? -26.170 -9.474 35.035 1.00 83.12 72 ARG A CA 1
ATOM 568 C C . ARG A 1 72 ? -26.304 -10.803 34.288 1.00 83.12 72 ARG A C 1
ATOM 570 O O . ARG A 1 72 ? -27.034 -11.680 34.747 1.00 83.12 72 ARG A O 1
ATOM 577 N N . GLY A 1 73 ? -25.581 -10.985 33.180 1.00 83.38 73 GLY A N 1
ATOM 578 C CA . GLY A 1 73 ? -25.518 -12.256 32.447 1.00 83.38 73 GLY A CA 1
ATOM 579 C C . GLY A 1 73 ? -24.921 -13.411 33.264 1.00 83.38 73 GLY A C 1
ATOM 580 O O . GLY A 1 73 ? -25.353 -14.552 33.125 1.00 83.38 73 GLY A O 1
ATOM 581 N N . GLU A 1 74 ? -23.988 -13.109 34.167 1.00 86.00 74 GLU A N 1
ATOM 582 C CA . GL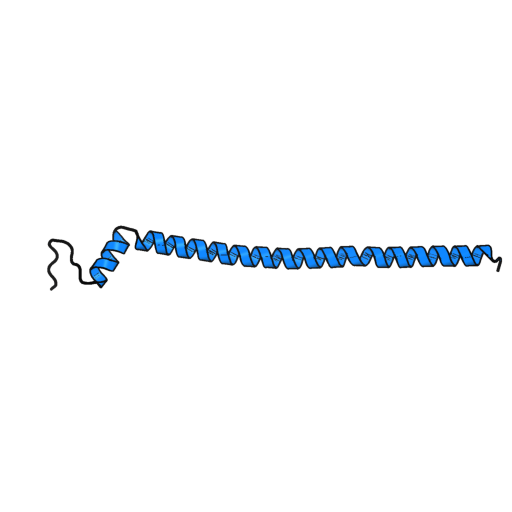U A 1 74 ? -23.398 -14.055 35.127 1.00 86.00 74 GLU A CA 1
ATOM 583 C C . GLU A 1 74 ? -24.271 -14.253 36.388 1.00 86.00 74 GLU A C 1
ATOM 585 O O . GLU A 1 74 ? -23.924 -15.021 37.284 1.00 86.00 74 GLU A O 1
ATOM 590 N N . GLY A 1 75 ? -25.440 -13.604 36.449 1.00 82.31 75 GLY A N 1
ATOM 591 C CA . GLY A 1 75 ? -26.399 -13.720 37.547 1.00 82.31 75 GLY A CA 1
ATOM 592 C C . GLY A 1 75 ? -26.185 -12.725 38.689 1.00 82.31 75 GLY A C 1
ATOM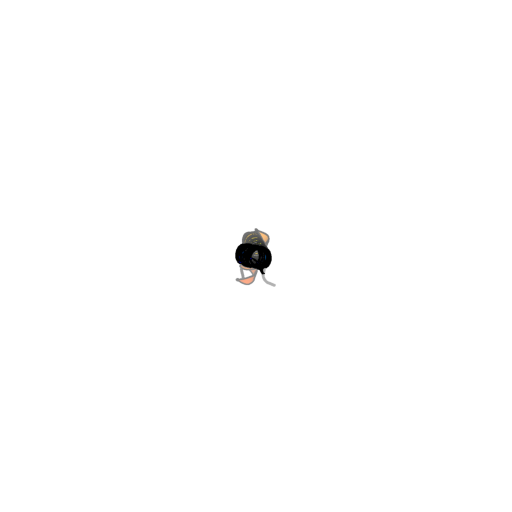 593 O O . GLY A 1 75 ? -26.863 -12.833 39.712 1.00 82.31 75 GLY A O 1
ATOM 594 N N . TRP A 1 76 ? -25.284 -11.754 38.529 1.00 84.50 76 TRP A N 1
ATOM 595 C CA . TRP A 1 76 ? -25.124 -10.651 39.472 1.00 84.50 76 TRP A CA 1
ATOM 596 C C . TRP A 1 76 ? -26.335 -9.714 39.414 1.00 84.50 76 TRP A C 1
ATOM 598 O O . TRP A 1 76 ? -26.825 -9.364 38.341 1.00 84.50 76 TRP A O 1
ATOM 608 N N . LEU A 1 77 ? -26.804 -9.288 40.582 1.00 82.31 77 LEU A N 1
ATOM 609 C CA . LEU A 1 77 ? -27.860 -8.292 40.730 1.00 82.31 77 LEU A CA 1
ATOM 610 C C . LEU A 1 77 ? -27.285 -7.087 41.483 1.00 82.31 77 LEU A C 1
ATOM 612 O O . LEU A 1 77 ? -26.542 -7.283 42.452 1.00 82.31 77 LEU A O 1
ATOM 616 N N . PRO A 1 78 ? -27.634 -5.854 41.085 1.00 78.38 78 PRO A N 1
ATOM 617 C CA . PRO A 1 78 ? -27.285 -4.671 41.844 1.00 78.38 78 PRO A CA 1
ATOM 618 C C . PRO A 1 78 ? -27.841 -4.752 43.275 1.00 78.38 78 PRO A C 1
ATOM 620 O O . PRO A 1 78 ? -28.934 -5.286 43.496 1.00 78.38 78 PRO A O 1
ATOM 623 N N . PRO A 1 79 ? -27.121 -4.207 44.269 1.00 74.75 79 PRO A N 1
ATOM 624 C CA . PRO A 1 79 ? -27.586 -4.201 45.649 1.00 74.75 79 PRO A CA 1
ATOM 625 C C . PRO A 1 79 ? -28.930 -3.463 45.759 1.00 74.75 79 PRO A C 1
ATOM 627 O O . PRO A 1 79 ? -29.010 -2.261 45.524 1.00 74.75 79 PRO A O 1
ATOM 630 N N . GLY A 1 80 ? -29.988 -4.204 46.108 1.00 77.00 80 GLY A N 1
ATOM 631 C CA . GLY A 1 80 ? -31.365 -3.701 46.215 1.00 77.00 80 GLY A CA 1
ATOM 632 C C . GLY A 1 80 ? -32.330 -4.219 45.139 1.00 77.00 80 GLY A C 1
ATOM 633 O O . GLY A 1 80 ? -33.541 -4.120 45.331 1.00 77.00 80 GLY A O 1
ATOM 634 N N . GLU A 1 81 ? -31.836 -4.832 44.059 1.00 72.38 81 GLU A N 1
ATOM 635 C CA . GLU A 1 81 ? -32.667 -5.511 43.055 1.00 72.38 81 GLU A CA 1
ATOM 636 C C . GLU A 1 81 ? -32.978 -6.949 43.527 1.00 72.38 81 GLU A C 1
ATOM 638 O O . GLU A 1 81 ? -32.076 -7.758 43.752 1.00 72.38 81 GLU A O 1
ATOM 643 N N . LYS A 1 82 ? -34.263 -7.290 43.711 1.00 66.62 82 LYS A N 1
ATOM 644 C CA . LYS A 1 82 ? -34.697 -8.675 43.970 1.00 66.62 82 LYS A CA 1
ATOM 645 C C . LYS A 1 82 ? -35.033 -9.357 42.648 1.00 66.62 82 LYS A C 1
ATOM 647 O O . LYS A 1 82 ? -35.820 -8.828 41.869 1.00 66.62 82 LYS A O 1
ATOM 652 N N . ARG A 1 83 ? -34.478 -10.555 42.435 1.00 61.00 83 ARG A N 1
ATOM 653 C CA . ARG A 1 83 ? -34.920 -11.479 41.382 1.00 61.00 83 ARG A CA 1
ATOM 654 C C . ARG A 1 83 ? -36.386 -11.832 41.670 1.00 61.00 83 ARG A C 1
ATOM 656 O O . ARG A 1 83 ? -36.652 -12.437 42.708 1.00 61.00 83 ARG A O 1
ATOM 663 N N . LEU A 1 84 ? -37.302 -11.351 40.828 1.00 63.25 84 LEU A N 1
ATOM 664 C CA . LEU A 1 84 ? -38.723 -11.715 40.864 1.00 63.25 84 LEU A CA 1
ATOM 665 C C . LEU A 1 84 ? -38.915 -13.170 40.431 1.00 63.25 84 LEU A C 1
ATOM 667 O O . LEU A 1 84 ? -38.173 -13.607 39.520 1.00 63.25 84 LEU A O 1
#